Protein AF-A0A4U5M8Z6-F1 (afdb_monomer_lite)

Radius of gyration: 17.72 Å; chains: 1; bounding box: 42×25×46 Å

Organism: Steinernema carpocapsae (NCBI:txid34508)

Structure (mmCIF, N/CA/C/O backbone):
data_AF-A0A4U5M8Z6-F1
#
_entry.id   AF-A0A4U5M8Z6-F1
#
loop_
_atom_site.group_PDB
_atom_site.id
_atom_site.type_symbol
_atom_site.label_atom_id
_atom_site.label_alt_id
_atom_site.label_comp_id
_atom_site.label_asym_id
_atom_site.label_entity_id
_atom_site.label_seq_id
_atom_site.pdbx_PDB_ins_code
_atom_site.Cartn_x
_atom_site.Cartn_y
_atom_site.Cartn_z
_atom_site.occupancy
_atom_site.B_iso_or_equiv
_atom_site.auth_seq_id
_atom_site.auth_comp_id
_atom_site.auth_asym_id
_atom_site.auth_atom_id
_atom_site.pdbx_PDB_model_num
ATOM 1 N N . MET A 1 1 ? -5.756 -10.986 15.321 1.00 64.75 1 MET A N 1
ATOM 2 C CA . MET A 1 1 ? -5.781 -9.685 16.030 1.00 64.75 1 MET A CA 1
ATOM 3 C C . MET A 1 1 ? -6.504 -9.764 17.370 1.00 64.75 1 MET A C 1
ATOM 5 O O . MET A 1 1 ? -5.980 -9.269 18.355 1.00 64.75 1 MET A O 1
ATOM 9 N N . THR A 1 2 ? -7.644 -10.453 17.421 1.00 71.75 2 THR A N 1
ATOM 10 C CA . THR A 1 2 ? -8.490 -10.656 18.615 1.00 71.75 2 THR A CA 1
ATOM 11 C C . THR A 1 2 ? -7.804 -11.339 19.803 1.00 71.75 2 THR A C 1
ATOM 13 O O . THR A 1 2 ? -8.263 -11.209 20.924 1.00 71.75 2 THR A O 1
ATOM 16 N N . GLN A 1 3 ? -6.674 -12.021 19.594 1.00 80.94 3 GLN A N 1
ATOM 17 C CA . GLN A 1 3 ? -5.882 -12.583 20.696 1.00 80.94 3 GLN A CA 1
ATOM 18 C C . GLN A 1 3 ? -5.100 -11.531 21.512 1.00 80.94 3 GLN A C 1
ATOM 20 O O . GLN A 1 3 ? -4.645 -11.837 22.607 1.00 80.94 3 GLN A O 1
ATOM 25 N N . TYR A 1 4 ? -4.898 -10.318 20.974 1.00 82.94 4 TYR A N 1
ATOM 26 C CA . TYR A 1 4 ? -4.081 -9.262 21.600 1.00 82.94 4 TYR A CA 1
ATOM 27 C C . TYR A 1 4 ? -4.825 -7.936 21.809 1.00 82.94 4 TYR A C 1
ATOM 29 O O . TYR A 1 4 ? -4.232 -6.991 22.326 1.00 82.94 4 TYR A O 1
ATOM 37 N N . ILE A 1 5 ? -6.077 -7.842 21.362 1.00 83.38 5 ILE A N 1
ATOM 38 C CA . ILE A 1 5 ? -6.937 -6.665 21.515 1.00 83.38 5 ILE A CA 1
ATOM 39 C C . ILE A 1 5 ? -8.259 -7.165 22.077 1.00 83.38 5 ILE A C 1
ATOM 41 O O . ILE A 1 5 ? -8.831 -8.114 21.536 1.00 83.38 5 ILE A O 1
ATOM 45 N N . ASN A 1 6 ? -8.727 -6.532 23.152 1.00 86.12 6 ASN A N 1
ATOM 46 C CA . ASN A 1 6 ? -10.026 -6.843 23.736 1.00 86.12 6 ASN A CA 1
ATOM 47 C C . ASN A 1 6 ? -11.143 -6.571 22.725 1.00 86.12 6 ASN A C 1
ATOM 49 O O . ASN A 1 6 ? -11.108 -5.578 22.001 1.00 86.12 6 ASN A O 1
ATOM 53 N N . GLU A 1 7 ? -12.175 -7.413 22.712 1.00 83.19 7 GLU A N 1
ATOM 54 C CA . GLU A 1 7 ? -13.299 -7.270 21.774 1.00 83.19 7 GLU A CA 1
ATOM 55 C C . GLU A 1 7 ? -14.015 -5.917 21.912 1.00 83.19 7 GLU A C 1
ATOM 57 O O . GLU A 1 7 ? -14.465 -5.355 20.915 1.00 83.19 7 GLU A O 1
ATOM 62 N N . SER A 1 8 ? -14.056 -5.348 23.123 1.00 85.31 8 SER A N 1
ATOM 63 C CA . SER A 1 8 ? -14.622 -4.016 23.375 1.00 85.31 8 SER A CA 1
ATOM 64 C C . SER A 1 8 ? -13.853 -2.886 22.688 1.00 85.31 8 SER A C 1
ATOM 66 O O . SER A 1 8 ? -14.448 -1.868 22.354 1.00 85.31 8 SER A O 1
ATOM 68 N N . GLU A 1 9 ? -12.555 -3.076 22.449 1.00 83.25 9 GLU A N 1
ATOM 69 C CA . GLU A 1 9 ? -11.643 -2.105 21.834 1.00 83.25 9 GLU A CA 1
ATOM 70 C C . GLU A 1 9 ? -11.439 -2.371 20.331 1.00 83.25 9 GLU A C 1
ATOM 72 O O . GLU A 1 9 ? -10.635 -1.707 19.671 1.00 83.25 9 GLU A O 1
ATOM 77 N N . TRP A 1 10 ? -12.160 -3.340 19.755 1.00 81.69 10 TRP A N 1
ATOM 78 C CA . TRP A 1 10 ? -12.036 -3.742 18.353 1.00 81.69 10 TRP A CA 1
ATOM 79 C C . TRP A 1 10 ? -12.801 -2.809 17.398 1.00 81.69 10 TRP A C 1
ATOM 81 O O . TRP A 1 10 ? -13.680 -3.214 16.639 1.00 81.69 10 TRP A O 1
ATOM 91 N N . TYR A 1 11 ? -12.466 -1.521 17.429 1.00 80.38 11 TYR A N 1
ATOM 92 C CA . TYR A 1 11 ? -13.017 -0.497 16.541 1.00 80.38 11 TYR A CA 1
ATOM 93 C C . TYR A 1 11 ? -11.973 0.581 16.227 1.00 80.38 11 TYR A C 1
ATOM 95 O O . TYR A 1 11 ? -10.947 0.687 16.884 1.00 80.38 11 TYR A O 1
ATOM 103 N N . TYR A 1 12 ? -12.204 1.363 15.170 1.00 78.69 12 TYR A N 1
ATOM 104 C CA . TYR A 1 12 ? -11.145 2.150 14.515 1.00 78.69 12 TYR A CA 1
ATOM 105 C C . TYR A 1 12 ? -10.563 3.290 15.321 1.00 78.69 12 TYR A C 1
ATOM 107 O O . TYR A 1 12 ? -9.391 3.604 15.178 1.00 78.69 12 TYR A O 1
ATOM 115 N N . THR A 1 13 ? -11.381 3.906 16.155 1.00 80.56 13 THR A N 1
ATOM 116 C CA . THR A 1 13 ? -11.002 5.055 16.973 1.00 80.56 13 THR A CA 1
ATOM 117 C C . THR A 1 13 ? -10.759 4.650 18.426 1.00 80.56 13 THR A C 1
ATOM 119 O O . THR A 1 13 ? -10.965 5.478 19.308 1.00 80.56 13 THR A O 1
ATOM 122 N N . SER A 1 14 ? -10.457 3.378 18.699 1.00 85.88 14 SER A N 1
ATOM 123 C CA . SER A 1 14 ? -10.196 2.915 20.063 1.00 85.88 14 SER A CA 1
ATOM 124 C C . SER A 1 14 ? -8.813 3.352 20.524 1.00 85.88 14 SER A C 1
ATOM 126 O O . SER A 1 14 ? -7.908 3.531 19.701 1.00 85.88 14 SER A O 1
ATOM 128 N N . ASP A 1 15 ? -8.629 3.520 21.832 1.00 86.75 15 ASP A N 1
ATOM 129 C CA . ASP A 1 15 ? -7.328 3.934 22.354 1.00 86.75 15 ASP A CA 1
ATOM 130 C C . ASP A 1 15 ? -6.270 2.878 22.009 1.00 86.75 15 ASP A C 1
ATOM 132 O O . ASP A 1 15 ? -5.196 3.223 21.517 1.00 86.75 15 ASP A O 1
ATOM 136 N N . ASP A 1 16 ? -6.599 1.591 22.132 1.00 85.12 16 ASP A N 1
ATOM 137 C CA . ASP A 1 16 ? -5.706 0.482 21.775 1.00 85.12 16 ASP A CA 1
ATOM 138 C C . ASP A 1 16 ? -5.278 0.506 20.300 1.00 85.12 16 ASP A C 1
ATOM 140 O O . ASP A 1 16 ? -4.113 0.256 19.973 1.00 85.12 16 ASP A O 1
ATOM 144 N N . THR A 1 17 ? -6.199 0.805 19.382 1.00 81.12 17 THR A N 1
ATOM 145 C CA . THR A 1 17 ? -5.877 0.849 17.949 1.00 81.12 17 THR A CA 1
ATOM 146 C C . THR A 1 17 ? -5.070 2.083 17.563 1.00 81.12 17 THR A C 1
ATOM 148 O O . THR A 1 17 ? -4.169 1.978 16.726 1.00 81.12 17 THR A O 1
ATOM 151 N N . ILE A 1 18 ? -5.336 3.229 18.197 1.00 83.38 18 ILE A N 1
ATOM 152 C CA . ILE A 1 18 ? -4.580 4.470 17.997 1.00 83.38 18 ILE A CA 1
ATOM 153 C C . ILE A 1 18 ? -3.155 4.331 18.542 1.00 83.38 18 ILE A C 1
ATOM 155 O O . ILE A 1 18 ? -2.209 4.689 17.842 1.00 83.38 18 ILE A O 1
ATOM 159 N N . HIS A 1 19 ? -2.969 3.765 19.738 1.00 85.19 19 HIS A N 1
ATOM 160 C CA . HIS A 1 19 ? -1.637 3.580 20.328 1.00 85.19 19 HIS A CA 1
ATOM 161 C C . HIS A 1 19 ? -0.751 2.640 19.502 1.00 85.19 19 HIS A C 1
ATOM 163 O O . HIS A 1 19 ? 0.458 2.827 19.456 1.00 85.19 19 HIS A O 1
ATOM 169 N N . ARG A 1 20 ? -1.341 1.662 18.803 1.00 83.88 20 ARG A N 1
ATOM 170 C CA . ARG A 1 20 ? -0.623 0.728 17.916 1.00 83.88 20 ARG A CA 1
ATOM 171 C C . ARG A 1 20 ? -0.277 1.314 16.541 1.00 83.88 20 ARG A C 1
ATOM 173 O O . ARG A 1 20 ? 0.408 0.663 15.749 1.00 83.88 20 ARG A O 1
ATOM 180 N N . GLN A 1 21 ? -0.756 2.515 16.214 1.00 83.69 21 GLN A N 1
ATOM 181 C CA . GLN A 1 21 ? -0.396 3.225 14.990 1.00 83.69 21 GLN A CA 1
ATOM 182 C C . GLN A 1 21 ? 0.866 4.060 15.222 1.00 83.69 21 GLN A C 1
ATOM 184 O O . GLN A 1 21 ? 0.819 5.154 15.777 1.00 83.69 21 GLN A O 1
ATOM 189 N N . HIS A 1 22 ? 2.004 3.575 14.729 1.00 83.44 22 HIS A N 1
ATOM 190 C CA . HIS A 1 22 ? 3.280 4.293 14.829 1.00 83.44 22 HIS A CA 1
ATOM 191 C C . HIS A 1 22 ? 3.659 5.062 13.555 1.00 83.44 22 HIS A C 1
ATOM 193 O O . HIS A 1 22 ? 4.656 5.780 13.534 1.00 83.44 22 HIS A O 1
ATOM 199 N N . HIS A 1 23 ? 2.881 4.936 12.478 1.00 79.94 23 HIS A N 1
ATOM 200 C CA . HIS A 1 23 ? 3.096 5.691 11.253 1.00 79.94 23 HIS A CA 1
ATOM 201 C C . HIS A 1 23 ? 2.448 7.086 11.339 1.00 79.94 23 HIS A C 1
ATOM 203 O O . HIS A 1 23 ? 1.220 7.187 11.477 1.00 79.94 23 HIS A O 1
ATOM 209 N N . PRO A 1 24 ? 3.226 8.177 11.185 1.00 78.50 24 PRO A N 1
ATOM 210 C CA . PRO A 1 24 ? 2.693 9.535 11.210 1.00 78.50 24 PRO A CA 1
ATOM 211 C C . PRO A 1 24 ? 1.604 9.741 10.152 1.00 78.50 24 PRO A C 1
ATOM 213 O O . PRO A 1 24 ? 1.820 9.533 8.960 1.00 78.50 24 PRO A O 1
ATOM 216 N N . GLY A 1 25 ? 0.409 10.146 10.587 1.00 75.50 25 GLY A N 1
ATOM 217 C CA . GLY A 1 25 ? -0.729 10.385 9.693 1.00 75.50 25 GLY A CA 1
ATOM 218 C C . GLY A 1 25 ? -1.319 9.125 9.048 1.00 75.50 25 GLY A C 1
ATOM 219 O O . GLY A 1 25 ? -2.230 9.245 8.228 1.00 75.50 25 GLY A O 1
ATOM 220 N N . GLY A 1 26 ? -0.860 7.928 9.429 1.00 74.88 26 GLY A N 1
ATOM 221 C CA . GLY A 1 26 ? -1.357 6.676 8.868 1.00 74.88 26 GLY A CA 1
ATOM 222 C C . GLY A 1 26 ? -2.845 6.443 9.159 1.00 74.88 26 GLY A C 1
ATOM 223 O O . GLY A 1 26 ? -3.560 5.875 8.347 1.00 74.88 26 GLY A O 1
ATOM 224 N N . PHE A 1 27 ? -3.349 6.979 10.272 1.00 74.56 27 PHE A N 1
ATOM 225 C CA . PHE A 1 27 ? -4.780 7.000 10.580 1.00 74.56 27 PHE A CA 1
ATOM 226 C C . PHE A 1 27 ? -5.597 7.719 9.485 1.00 74.56 27 PHE A C 1
ATOM 228 O O . PHE A 1 27 ? -6.584 7.223 8.956 1.00 74.56 27 PHE A O 1
ATOM 235 N N . VAL A 1 28 ? -5.132 8.885 9.040 1.00 75.56 28 VAL A N 1
ATOM 236 C CA . VAL A 1 28 ? -5.838 9.667 8.015 1.00 75.56 28 VAL A CA 1
ATOM 237 C C . VAL A 1 28 ? -5.702 9.035 6.629 1.00 75.56 28 VAL A C 1
ATOM 239 O O . VAL A 1 28 ? -6.604 9.155 5.800 1.00 75.56 28 VAL A O 1
ATOM 242 N N . THR A 1 29 ? -4.584 8.367 6.336 1.00 72.81 29 THR A N 1
ATOM 243 C CA . THR A 1 29 ? -4.384 7.740 5.024 1.00 72.81 29 THR A CA 1
ATOM 244 C C . THR A 1 29 ? -5.262 6.512 4.823 1.00 72.81 29 THR A C 1
ATOM 246 O O . THR A 1 29 ? -5.744 6.332 3.707 1.00 72.81 29 THR A O 1
ATOM 249 N N . VAL A 1 30 ? -5.554 5.729 5.868 1.00 72.00 30 VAL A N 1
ATOM 250 C CA . VAL A 1 30 ? -6.525 4.625 5.765 1.00 72.00 30 VAL A CA 1
ATOM 251 C C .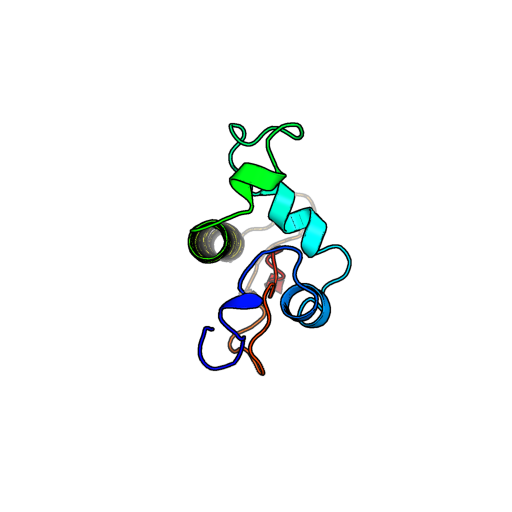 VAL A 1 30 ? -7.920 5.157 5.444 1.00 72.00 30 VAL A C 1
ATOM 253 O O . VAL A 1 30 ? -8.604 4.602 4.590 1.00 72.00 30 VAL A O 1
ATOM 256 N N . LEU A 1 31 ? -8.344 6.262 6.067 1.00 73.50 31 LEU A N 1
ATOM 257 C CA . LEU A 1 31 ? -9.663 6.849 5.799 1.00 73.50 31 LEU A CA 1
ATOM 258 C C . LEU A 1 31 ? -9.849 7.231 4.321 1.00 73.50 31 LEU A C 1
ATOM 260 O O . LEU A 1 31 ? -10.969 7.236 3.821 1.00 73.50 31 LEU A O 1
ATOM 264 N N . LYS A 1 32 ? -8.760 7.499 3.591 1.00 72.56 32 LYS A N 1
ATOM 265 C CA . LYS A 1 32 ? -8.808 7.759 2.143 1.00 72.56 32 LYS A CA 1
ATOM 266 C C . LYS A 1 32 ? -9.037 6.505 1.297 1.00 72.56 32 LYS A C 1
ATOM 268 O O . LYS A 1 32 ? -9.390 6.642 0.130 1.00 72.56 32 LYS A O 1
ATOM 273 N N . GLN A 1 33 ? -8.832 5.313 1.855 1.00 67.88 33 GLN A N 1
ATOM 274 C CA . GLN A 1 33 ? -9.136 4.036 1.204 1.00 67.88 33 GLN A CA 1
ATOM 275 C C . GLN A 1 33 ? -10.604 3.626 1.377 1.00 67.88 33 GLN A C 1
ATOM 277 O O . GLN A 1 33 ? -11.029 2.631 0.792 1.00 67.88 33 GLN A O 1
ATOM 282 N N . LEU A 1 34 ? -11.389 4.383 2.155 1.00 70.56 34 LEU A N 1
ATOM 283 C CA . LEU A 1 34 ? -12.811 4.116 2.308 1.00 70.56 34 LEU A CA 1
ATOM 284 C C . LEU A 1 34 ? -13.546 4.235 0.965 1.00 70.56 34 LEU A C 1
ATOM 286 O O . LEU A 1 34 ? -13.241 5.123 0.160 1.00 70.56 34 LEU A O 1
ATOM 290 N N . PRO A 1 35 ? -14.557 3.381 0.725 1.00 64.38 35 PRO A N 1
ATOM 291 C CA . PRO A 1 35 ? -15.426 3.520 -0.431 1.00 64.38 35 PRO A CA 1
ATOM 292 C C . PRO A 1 35 ? -16.040 4.921 -0.475 1.00 64.38 35 PRO A C 1
ATOM 294 O O . PRO A 1 35 ? -16.474 5.445 0.549 1.00 64.38 35 PRO A O 1
ATOM 297 N N . LYS A 1 36 ? -16.163 5.504 -1.675 1.00 67.06 36 LYS A N 1
ATOM 298 C CA . LYS A 1 36 ? -16.775 6.835 -1.870 1.00 67.06 36 LYS A CA 1
ATOM 299 C C . LYS A 1 36 ? -18.218 6.938 -1.348 1.00 67.06 36 LYS A C 1
ATOM 301 O O . LYS A 1 36 ? -18.719 8.043 -1.173 1.00 67.06 36 LYS A O 1
ATOM 306 N N . SER A 1 37 ? -18.884 5.804 -1.123 1.00 63.25 37 SER A N 1
ATOM 307 C CA . SER A 1 37 ? -20.212 5.718 -0.509 1.00 63.25 37 SER A CA 1
ATOM 308 C C . SER A 1 37 ? -20.216 6.043 0.989 1.00 63.25 37 SER A C 1
ATOM 310 O O . SER A 1 37 ? -21.265 6.406 1.513 1.00 63.25 37 SER A O 1
ATOM 312 N N . CYS A 1 38 ? -19.070 5.955 1.674 1.00 65.56 38 CYS A N 1
ATOM 313 C CA . CYS A 1 38 ? -18.904 6.446 3.040 1.00 65.56 38 CYS A CA 1
ATOM 314 C C . CYS A 1 38 ? -18.543 7.935 2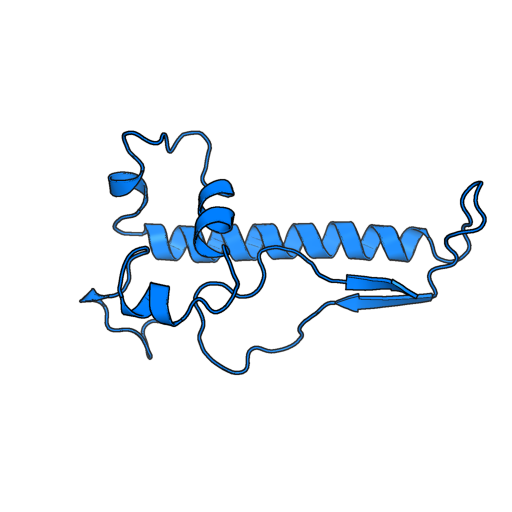.996 1.00 65.56 38 CYS A C 1
ATOM 316 O O . CYS A 1 38 ? -17.394 8.331 2.810 1.00 65.56 38 CYS A O 1
ATOM 318 N N . ASN A 1 39 ? -19.561 8.775 3.140 1.00 64.19 39 ASN A N 1
ATOM 319 C CA . ASN A 1 39 ? -19.452 10.224 3.245 1.00 64.19 39 ASN A CA 1
ATOM 320 C C . ASN A 1 39 ? -19.150 10.669 4.687 1.00 64.19 39 ASN A C 1
ATOM 322 O O . ASN A 1 39 ? -19.435 9.960 5.650 1.00 64.19 39 ASN A O 1
ATOM 326 N N . GLN A 1 40 ? -18.591 11.876 4.841 1.00 62.00 40 GLN A N 1
ATOM 327 C CA . GLN A 1 40 ? -18.157 12.425 6.136 1.00 62.00 40 GLN A CA 1
ATOM 328 C C . GLN A 1 40 ? -19.279 12.460 7.189 1.00 62.00 40 GLN A C 1
ATOM 330 O O . GLN A 1 40 ? -19.022 12.289 8.377 1.00 62.00 40 GLN A O 1
ATOM 335 N N . SER A 1 41 ? -20.528 12.621 6.746 1.00 62.16 41 SER A N 1
ATOM 336 C CA . SER A 1 41 ? -21.730 12.612 7.584 1.00 62.16 41 SER A CA 1
ATOM 337 C C . SER A 1 41 ? -22.075 11.236 8.169 1.00 62.16 41 SER A C 1
ATOM 339 O O . SER A 1 41 ? -22.652 11.176 9.249 1.00 62.16 41 SER A O 1
ATOM 341 N N . ASN A 1 42 ? -21.694 10.143 7.500 1.00 66.00 42 ASN A N 1
ATOM 342 C CA . ASN A 1 42 ? -21.971 8.761 7.914 1.00 66.00 42 ASN A CA 1
ATOM 343 C C . ASN A 1 42 ? -20.693 7.988 8.266 1.00 66.00 42 ASN A C 1
ATOM 345 O O . ASN A 1 42 ? -20.715 6.767 8.400 1.00 66.00 42 ASN A O 1
ATOM 349 N N . ILE A 1 43 ? -19.561 8.681 8.424 1.00 67.94 43 ILE A N 1
ATOM 350 C CA . ILE A 1 43 ? -18.277 8.016 8.646 1.00 67.94 43 ILE A CA 1
ATOM 351 C C . ILE A 1 43 ? -18.332 7.183 9.932 1.00 67.94 43 ILE A C 1
ATOM 353 O O . ILE A 1 43 ? -17.978 6.017 9.915 1.00 67.94 43 ILE A O 1
ATOM 357 N N . PHE A 1 44 ? -18.917 7.704 11.013 1.00 65.62 44 PHE A N 1
ATOM 358 C CA . PHE A 1 44 ? -19.014 6.983 12.285 1.00 65.62 44 PHE A CA 1
ATOM 359 C C . PHE A 1 44 ? -19.899 5.731 12.236 1.00 65.62 44 PHE A C 1
ATOM 361 O O . PHE A 1 44 ? -19.668 4.817 13.023 1.00 65.62 44 PHE A O 1
ATOM 368 N N . SER A 1 45 ? -20.893 5.665 11.342 1.00 64.94 45 SER A N 1
ATOM 369 C CA . SER A 1 45 ? -21.678 4.440 11.143 1.00 64.94 45 SER A CA 1
ATOM 370 C C . SER A 1 45 ? -20.949 3.453 10.234 1.00 64.94 45 SER A C 1
ATOM 372 O O . SER A 1 45 ? -20.980 2.259 10.517 1.00 64.94 45 SER A O 1
ATOM 374 N N . CYS A 1 46 ? -20.218 3.942 9.223 1.00 67.12 46 CYS A N 1
ATOM 375 C CA . CYS A 1 46 ? -19.306 3.123 8.425 1.00 67.12 46 CYS A CA 1
ATOM 376 C C . CYS A 1 46 ? -18.169 2.531 9.269 1.00 67.12 46 CYS A C 1
ATOM 378 O O . CYS A 1 46 ? -17.743 1.430 8.969 1.00 67.12 46 CYS A O 1
ATOM 380 N N . LEU A 1 47 ? -17.694 3.231 10.308 1.00 67.00 47 LEU A N 1
ATOM 381 C CA . LEU A 1 47 ? -16.563 2.835 11.161 1.00 67.00 47 LEU A CA 1
ATOM 382 C C . LEU A 1 47 ? -16.917 1.813 12.272 1.00 67.00 47 LEU A C 1
ATOM 384 O O . LEU A 1 47 ? -16.067 1.511 13.113 1.00 67.00 47 LEU A O 1
ATOM 388 N N . ARG A 1 48 ? -18.156 1.299 12.326 1.00 62.81 48 ARG A N 1
ATOM 389 C CA . ARG A 1 48 ? -18.653 0.388 13.382 1.00 62.81 48 ARG A CA 1
ATOM 390 C C . ARG A 1 48 ? -18.941 -1.027 12.862 1.00 62.81 48 ARG A C 1
ATOM 392 O O . ARG A 1 48 ? -19.106 -1.241 11.666 1.00 62.81 48 ARG A O 1
ATOM 399 N N . GLY A 1 49 ? -19.047 -1.993 13.780 1.00 71.25 49 GLY A N 1
ATOM 400 C CA . GLY A 1 49 ? -19.368 -3.391 13.465 1.00 71.25 49 GLY A CA 1
ATOM 401 C C . GLY A 1 49 ? -18.231 -4.087 12.714 1.00 71.25 49 GLY A C 1
ATOM 402 O O . GLY A 1 49 ? -17.080 -4.018 13.131 1.00 71.25 49 GLY A O 1
ATOM 403 N N . GLU A 1 50 ? -18.542 -4.695 11.566 1.00 71.50 50 GLU A N 1
ATOM 404 C CA . GLU A 1 50 ? -17.569 -5.381 10.693 1.00 71.50 50 GLU A CA 1
ATOM 405 C C . GLU A 1 50 ? -16.561 -4.446 10.012 1.00 71.50 50 GLU A C 1
ATOM 407 O O . GLU A 1 50 ? -15.724 -4.897 9.227 1.00 71.50 50 GLU A O 1
ATOM 412 N N . PHE A 1 51 ? -16.619 -3.143 10.293 1.00 76.88 51 PHE A N 1
ATOM 413 C CA . PHE A 1 51 ? -15.708 -2.166 9.719 1.00 76.88 51 PHE A CA 1
ATOM 414 C C . PHE A 1 51 ? -14.244 -2.563 9.876 1.00 76.88 51 PHE A C 1
ATOM 416 O O . PHE A 1 51 ? -13.485 -2.469 8.920 1.00 76.88 51 PHE A O 1
ATOM 423 N N . MET A 1 52 ? -13.848 -3.039 11.056 1.00 77.81 52 MET A N 1
ATOM 424 C CA . MET A 1 52 ? -12.473 -3.469 11.302 1.00 77.81 52 MET A CA 1
ATOM 425 C C . MET A 1 52 ? -12.035 -4.605 10.380 1.00 77.81 52 MET A C 1
ATOM 427 O O . MET A 1 52 ? -10.955 -4.554 9.792 1.00 77.81 52 MET A O 1
ATOM 431 N N . SER A 1 53 ? -12.898 -5.606 10.212 1.00 79.81 53 SER A N 1
ATOM 432 C CA . SER A 1 53 ? -12.681 -6.740 9.315 1.00 79.81 53 SER A CA 1
ATOM 433 C C . SER A 1 53 ? -12.570 -6.276 7.859 1.00 79.81 53 SER A C 1
ATOM 435 O O . SER A 1 53 ? -11.647 -6.660 7.139 1.00 79.81 53 SER A O 1
ATOM 437 N N . GLN A 1 54 ? -13.477 -5.394 7.430 1.00 78.56 54 GLN A N 1
ATOM 438 C CA . GLN A 1 54 ? -13.488 -4.820 6.081 1.00 78.56 54 GLN A CA 1
ATOM 439 C C . GLN A 1 54 ? -12.262 -3.946 5.824 1.00 78.56 54 GLN A C 1
ATOM 441 O O . GLN A 1 54 ? -11.676 -4.001 4.746 1.00 78.56 54 GLN A O 1
ATOM 446 N N . LEU A 1 55 ? -11.853 -3.163 6.816 1.00 78.56 55 LEU A N 1
ATOM 447 C CA . LEU A 1 55 ? -10.679 -2.315 6.762 1.00 78.56 55 LEU A CA 1
ATOM 448 C C . LEU A 1 55 ? -9.409 -3.147 6.616 1.00 78.56 55 LEU A C 1
ATOM 450 O O . LEU A 1 55 ? -8.597 -2.869 5.734 1.00 78.56 55 LEU A O 1
ATOM 454 N N . ALA A 1 56 ? -9.250 -4.178 7.447 1.00 80.00 56 ALA A N 1
ATOM 455 C CA . ALA A 1 56 ? -8.124 -5.100 7.367 1.00 80.00 56 ALA A CA 1
ATOM 456 C C . ALA A 1 56 ? -8.055 -5.755 5.980 1.00 80.00 56 ALA A C 1
ATOM 458 O O . ALA A 1 56 ? -6.996 -5.779 5.360 1.00 80.00 56 ALA A O 1
ATOM 459 N N . TYR A 1 57 ? -9.196 -6.194 5.447 1.00 82.81 57 TYR A N 1
ATOM 460 C CA . TYR A 1 57 ? -9.271 -6.773 4.109 1.00 82.81 57 TYR A CA 1
ATOM 461 C C . TYR A 1 57 ? -8.901 -5.773 3.000 1.00 82.81 57 TYR A C 1
ATOM 463 O O . TYR A 1 57 ? -8.025 -6.048 2.181 1.00 82.81 57 TYR A O 1
ATOM 471 N N . LEU A 1 58 ? -9.536 -4.598 2.973 1.00 79.56 58 LEU A N 1
ATOM 472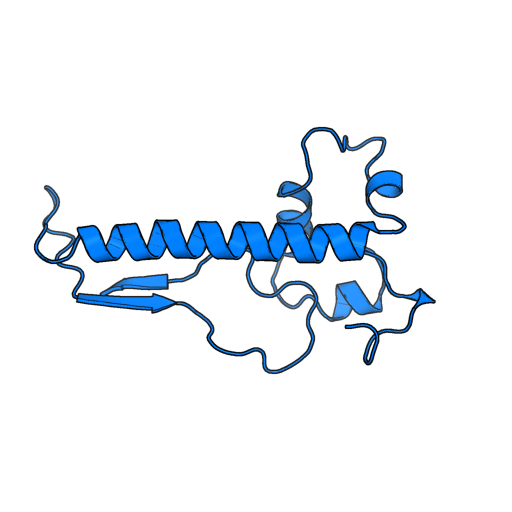 C CA . LEU A 1 58 ? -9.325 -3.592 1.927 1.00 79.56 58 LEU A CA 1
ATOM 473 C C . LEU A 1 58 ? -7.906 -3.025 1.943 1.00 79.56 58 LEU A C 1
ATOM 475 O O . LEU A 1 58 ? -7.319 -2.818 0.881 1.00 79.56 58 LEU A O 1
ATOM 479 N N . SER A 1 59 ? -7.347 -2.791 3.129 1.00 78.62 59 SER A N 1
ATOM 480 C CA . SER A 1 59 ? -5.979 -2.291 3.273 1.00 78.62 59 SER A CA 1
ATOM 481 C C . SER A 1 59 ? -4.948 -3.311 2.787 1.00 78.62 59 SER A C 1
ATOM 483 O O . SER A 1 59 ? -4.067 -2.936 2.013 1.00 78.62 59 SER A O 1
ATOM 485 N N . GLN A 1 60 ? -5.098 -4.596 3.136 1.00 83.75 60 GLN A N 1
ATOM 486 C CA . GLN A 1 60 ? -4.245 -5.679 2.624 1.00 83.75 60 GLN A CA 1
ATOM 487 C C . GLN A 1 60 ? -4.377 -5.841 1.108 1.00 83.75 60 GLN A C 1
ATOM 489 O O . GLN A 1 60 ? -3.376 -5.951 0.401 1.00 83.75 60 GLN A O 1
ATOM 494 N N . PHE A 1 61 ? -5.603 -5.794 0.583 1.00 85.06 61 PHE A N 1
ATOM 495 C CA . PHE A 1 61 ? -5.853 -5.881 -0.854 1.00 85.06 61 PHE A CA 1
ATOM 496 C C . PHE A 1 61 ? -5.207 -4.719 -1.618 1.00 85.06 61 PHE A C 1
ATOM 498 O O . PHE A 1 61 ? -4.507 -4.923 -2.610 1.00 85.06 61 PHE A O 1
ATOM 505 N N . HIS A 1 62 ? -5.387 -3.491 -1.126 1.00 83.31 62 HIS A N 1
ATOM 506 C CA . HIS A 1 62 ? -4.756 -2.309 -1.701 1.00 83.31 62 HIS A CA 1
ATOM 507 C C . HIS A 1 62 ? -3.227 -2.410 -1.649 1.00 83.31 62 HIS A C 1
ATOM 509 O O . HIS A 1 62 ? -2.553 -2.071 -2.621 1.00 83.31 62 HIS A O 1
ATOM 515 N N . GLN A 1 63 ? -2.669 -2.871 -0.527 1.00 84.50 63 GLN A N 1
ATOM 516 C CA . GLN A 1 63 ? -1.232 -3.068 -0.368 1.00 84.50 63 GLN A CA 1
ATOM 517 C C . GLN A 1 63 ? -0.689 -4.081 -1.389 1.00 84.50 63 GLN A C 1
ATOM 519 O O . GLN A 1 63 ? 0.305 -3.788 -2.054 1.00 84.50 63 GLN A O 1
ATOM 524 N N . ALA A 1 64 ? -1.369 -5.216 -1.577 1.00 87.88 64 ALA A N 1
ATOM 525 C CA . ALA A 1 64 ? -0.977 -6.250 -2.534 1.00 87.88 64 ALA A CA 1
ATOM 526 C C . ALA A 1 64 ? -0.915 -5.719 -3.975 1.00 87.88 64 ALA A C 1
ATOM 528 O O . ALA A 1 64 ? 0.119 -5.847 -4.631 1.00 87.88 64 ALA A O 1
ATOM 529 N N . ILE A 1 65 ? -1.973 -5.042 -4.437 1.00 90.38 65 ILE A N 1
ATOM 530 C CA . ILE A 1 65 ? -2.019 -4.450 -5.786 1.00 90.38 65 ILE A CA 1
ATOM 531 C C . ILE A 1 65 ? -0.931 -3.390 -5.960 1.00 90.38 65 ILE A C 1
ATOM 533 O O . ILE A 1 65 ? -0.301 -3.291 -7.014 1.00 90.38 65 ILE A O 1
ATOM 537 N N . ALA A 1 66 ? -0.699 -2.573 -4.935 1.00 88.06 66 ALA A N 1
ATOM 538 C CA . ALA A 1 66 ? 0.280 -1.504 -5.022 1.00 88.06 66 ALA A CA 1
ATOM 539 C C . ALA A 1 66 ? 1.716 -2.057 -5.133 1.00 88.06 66 ALA A C 1
ATOM 541 O O . ALA A 1 66 ? 2.494 -1.560 -5.953 1.00 88.06 66 ALA A O 1
ATOM 542 N N . TYR A 1 67 ? 2.055 -3.119 -4.388 1.00 89.88 67 TYR A N 1
ATOM 543 C CA . TYR A 1 67 ? 3.340 -3.811 -4.539 1.00 89.88 67 TYR A CA 1
ATOM 544 C C . TYR A 1 67 ? 3.463 -4.549 -5.866 1.00 89.88 67 TYR A C 1
ATOM 546 O O . TYR A 1 67 ? 4.542 -4.523 -6.458 1.00 89.88 67 TYR A O 1
ATOM 554 N N . GLU A 1 68 ? 2.394 -5.177 -6.353 1.00 93.38 68 GLU A N 1
ATOM 555 C CA . GLU A 1 68 ? 2.372 -5.811 -7.672 1.00 93.38 68 GLU A CA 1
ATOM 556 C C . GLU A 1 68 ? 2.709 -4.784 -8.759 1.00 93.38 68 GLU A C 1
ATOM 558 O O . GLU A 1 68 ? 3.715 -4.926 -9.457 1.00 93.38 68 GLU A O 1
ATOM 563 N N . ALA A 1 69 ? 1.952 -3.687 -8.827 1.00 93.06 69 ALA A N 1
ATOM 564 C CA . ALA A 1 69 ? 2.147 -2.637 -9.821 1.00 93.06 69 ALA A CA 1
ATOM 565 C C . ALA A 1 69 ? 3.559 -2.026 -9.764 1.00 93.06 69 ALA A C 1
ATOM 567 O O . ALA A 1 69 ? 4.196 -1.812 -10.800 1.00 93.06 69 ALA A O 1
ATOM 568 N N . GLN A 1 70 ? 4.076 -1.767 -8.559 1.00 90.44 70 GLN A N 1
ATOM 569 C CA . GLN A 1 70 ? 5.411 -1.199 -8.379 1.00 90.44 70 GLN A CA 1
ATOM 570 C C . GLN A 1 70 ? 6.524 -2.198 -8.735 1.00 90.44 70 GLN A C 1
ATOM 572 O O . GLN A 1 70 ? 7.496 -1.838 -9.402 1.00 90.44 70 GLN A O 1
ATOM 577 N N . THR A 1 71 ? 6.382 -3.463 -8.342 1.00 92.19 71 THR A N 1
ATOM 578 C CA . THR A 1 71 ? 7.367 -4.510 -8.643 1.00 92.19 71 THR A CA 1
ATOM 579 C C . THR A 1 71 ? 7.416 -4.786 -10.139 1.00 92.19 71 THR A C 1
ATOM 581 O O . THR A 1 71 ? 8.499 -4.870 -10.723 1.00 92.19 71 THR A O 1
ATOM 584 N N . GLU A 1 72 ? 6.260 -4.876 -10.795 1.00 94.12 72 GLU A N 1
ATOM 585 C CA . GLU A 1 72 ? 6.193 -5.023 -12.245 1.00 94.12 72 GLU A CA 1
ATOM 586 C C . GLU A 1 72 ? 6.831 -3.846 -12.969 1.00 94.12 72 GLU A C 1
ATOM 588 O O . GLU A 1 72 ? 7.563 -4.058 -13.938 1.00 94.12 72 GLU A O 1
ATOM 593 N N . HIS A 1 73 ? 6.593 -2.619 -12.498 1.00 91.31 73 HIS A N 1
ATOM 594 C CA . HIS A 1 73 ? 7.231 -1.435 -13.052 1.00 91.31 73 HIS A CA 1
ATOM 595 C C . HIS A 1 73 ? 8.753 -1.604 -13.062 1.00 91.31 73 HIS A C 1
ATOM 597 O O . HIS A 1 73 ? 9.352 -1.592 -14.136 1.00 91.31 73 HIS A O 1
ATOM 603 N N . TYR A 1 74 ? 9.383 -1.862 -11.915 1.00 91.06 74 TYR A N 1
ATOM 604 C CA . TYR A 1 74 ? 10.840 -2.015 -11.858 1.00 91.06 74 TYR A CA 1
ATOM 605 C C . TYR A 1 74 ? 11.361 -3.207 -12.660 1.00 91.06 74 TYR A C 1
ATOM 607 O O . TYR A 1 74 ? 12.392 -3.093 -13.321 1.00 91.06 74 TYR A O 1
ATOM 615 N N . ARG A 1 75 ? 10.630 -4.329 -12.701 1.00 92.12 75 ARG A N 1
ATOM 616 C CA . ARG A 1 75 ? 11.001 -5.472 -13.552 1.00 92.12 75 ARG A CA 1
ATOM 617 C C . ARG A 1 75 ? 11.031 -5.104 -15.035 1.00 92.12 75 ARG A C 1
ATOM 619 O O . ARG A 1 75 ? 11.926 -5.557 -15.744 1.00 92.12 75 ARG A O 1
ATOM 626 N N . ARG A 1 76 ? 10.095 -4.271 -15.506 1.00 93.25 76 ARG A N 1
ATOM 627 C CA . ARG A 1 76 ? 10.052 -3.796 -16.903 1.00 93.25 76 ARG A CA 1
ATOM 628 C C . ARG A 1 76 ? 11.221 -2.870 -17.246 1.00 93.25 76 ARG A C 1
ATOM 630 O O . ARG A 1 76 ? 11.577 -2.779 -18.419 1.00 93.25 76 ARG A O 1
ATOM 637 N N . TRP A 1 77 ? 11.813 -2.202 -16.256 1.00 92.12 77 TRP A N 1
ATOM 638 C CA . TRP A 1 77 ? 12.949 -1.292 -16.438 1.00 92.12 77 TRP A CA 1
ATOM 639 C C . TRP A 1 77 ? 14.320 -1.976 -16.427 1.00 92.12 77 TRP A C 1
ATOM 641 O O . TRP A 1 77 ? 15.332 -1.313 -16.665 1.00 92.12 77 TRP A O 1
ATOM 651 N N . ARG A 1 78 ? 14.373 -3.301 -16.250 1.00 90.56 78 ARG A N 1
ATOM 652 C CA . ARG A 1 78 ? 15.598 -4.078 -16.462 1.00 90.56 78 ARG A CA 1
ATOM 653 C C . ARG A 1 78 ? 16.032 -3.957 -17.928 1.00 90.56 78 ARG A C 1
ATOM 655 O O . ARG A 1 78 ? 15.300 -4.367 -18.826 1.00 90.56 78 ARG A O 1
ATOM 662 N N . GLY A 1 79 ? 17.202 -3.368 -18.173 1.00 88.00 79 GLY A N 1
ATOM 663 C CA . GLY A 1 79 ? 17.723 -3.132 -19.524 1.00 88.00 79 GLY A CA 1
ATOM 664 C C . GLY A 1 79 ? 17.075 -1.976 -20.301 1.00 88.00 79 GLY A C 1
ATOM 665 O O . GLY A 1 79 ? 17.272 -1.889 -21.510 1.00 88.00 79 GLY A O 1
ATOM 666 N N . ARG A 1 80 ? 16.305 -1.088 -19.651 1.00 92.38 80 ARG A N 1
ATOM 667 C CA . ARG A 1 80 ? 15.759 0.134 -20.276 1.00 92.38 80 ARG A CA 1
ATOM 668 C C . ARG A 1 80 ? 16.341 1.382 -19.632 1.00 92.38 80 ARG A C 1
ATOM 670 O O . ARG A 1 80 ? 16.506 1.412 -18.421 1.00 92.38 80 ARG A O 1
ATOM 677 N N . LEU A 1 81 ? 16.570 2.426 -20.420 1.00 93.31 81 LEU A N 1
ATOM 678 C CA . LEU A 1 81 ? 16.958 3.752 -19.935 1.00 93.31 81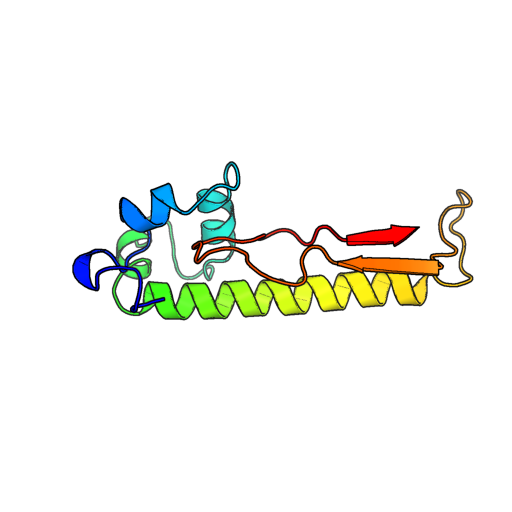 LEU A CA 1
ATOM 679 C C . LEU A 1 81 ? 15.951 4.785 -20.438 1.00 93.31 81 LEU A C 1
ATOM 681 O O . LEU A 1 81 ? 15.442 4.671 -21.553 1.00 93.31 81 LEU A O 1
ATOM 685 N N . ASN A 1 82 ? 15.634 5.774 -19.608 1.00 90.62 82 ASN A N 1
ATOM 686 C CA . ASN A 1 82 ? 14.833 6.919 -20.020 1.00 90.62 82 ASN A CA 1
ATOM 687 C C . ASN A 1 82 ? 15.711 7.961 -20.745 1.00 90.62 82 ASN A C 1
ATOM 689 O O . ASN A 1 82 ? 16.934 7.835 -20.797 1.00 90.62 82 ASN A O 1
ATOM 693 N N . GLY A 1 83 ? 15.096 9.022 -21.278 1.00 91.44 83 GLY A N 1
ATOM 694 C CA . GLY A 1 83 ? 15.821 10.108 -21.960 1.00 91.44 83 GLY A CA 1
ATOM 695 C C . GLY A 1 83 ? 16.815 10.879 -21.076 1.00 91.44 83 GLY A C 1
ATOM 696 O O . GLY A 1 83 ? 17.624 11.637 -21.596 1.00 91.44 83 GLY A O 1
ATOM 697 N N . PHE A 1 84 ? 16.778 10.663 -19.758 1.00 91.69 84 PHE A N 1
ATOM 698 C CA . PHE A 1 84 ? 17.685 11.242 -18.766 1.00 91.69 84 PHE A CA 1
ATOM 699 C C . PHE A 1 84 ? 18.749 10.242 -18.273 1.00 91.69 84 PHE A C 1
ATOM 701 O O . PHE A 1 84 ? 19.489 10.550 -17.343 1.00 91.69 84 PHE A O 1
ATOM 708 N N . GLY A 1 85 ? 18.826 9.038 -18.856 1.00 90.06 85 GLY A N 1
ATOM 709 C CA . GLY A 1 85 ? 19.792 8.001 -18.477 1.00 90.06 85 GLY A CA 1
ATOM 710 C C . GLY A 1 85 ? 19.460 7.231 -17.192 1.00 90.06 85 GLY A C 1
ATOM 711 O O . GLY A 1 85 ? 20.315 6.515 -16.681 1.00 90.06 85 GLY A O 1
ATOM 712 N N . GLN A 1 86 ? 18.242 7.346 -16.659 1.00 89.19 86 GLN A N 1
ATOM 713 C CA . GLN A 1 86 ? 17.782 6.596 -15.485 1.00 89.19 86 GLN A CA 1
ATOM 714 C C . GLN A 1 86 ? 17.076 5.307 -15.911 1.00 89.19 86 GLN A C 1
ATOM 716 O O . GLN A 1 86 ? 16.340 5.288 -16.901 1.00 89.19 86 GLN A O 1
ATOM 721 N N . GLY A 1 87 ? 17.250 4.241 -15.138 1.00 89.31 87 GLY A N 1
ATOM 722 C CA . GLY A 1 87 ? 16.653 2.939 -15.405 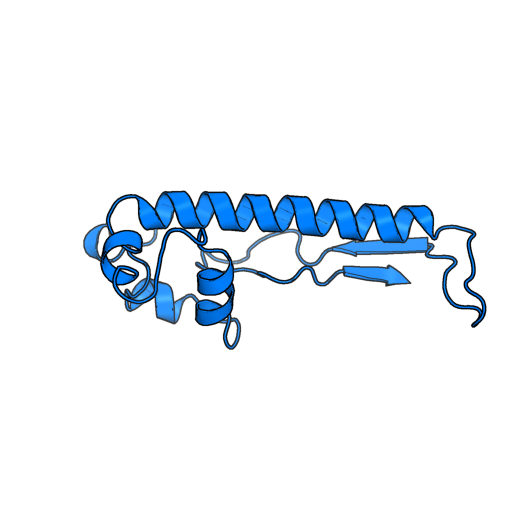1.00 89.31 87 GLY A CA 1
ATOM 723 C C . GLY A 1 87 ? 17.658 1.832 -15.135 1.00 89.31 87 GLY A C 1
ATOM 724 O O . GLY A 1 87 ? 18.414 1.912 -14.174 1.00 89.31 87 GLY A O 1
ATOM 725 N N . ASN A 1 88 ? 17.654 0.810 -15.984 1.00 90.25 88 ASN A N 1
ATOM 726 C CA . ASN A 1 88 ? 18.461 -0.395 -15.856 1.00 90.25 88 ASN A CA 1
ATOM 727 C C . ASN A 1 88 ? 18.343 -1.040 -14.471 1.00 90.25 88 ASN A C 1
ATOM 729 O O . ASN A 1 88 ? 19.328 -1.450 -13.865 1.00 90.25 88 ASN A O 1
ATOM 733 N N . THR A 1 89 ? 17.112 -1.105 -13.974 1.00 90.50 89 THR A N 1
ATOM 734 C CA . THR A 1 89 ? 16.827 -1.559 -12.619 1.00 90.50 89 THR A CA 1
ATOM 735 C C . THR A 1 89 ? 17.192 -3.031 -12.475 1.00 90.50 89 THR A C 1
ATOM 737 O O . THR A 1 89 ? 16.663 -3.894 -13.187 1.00 90.50 89 THR A O 1
ATOM 740 N N . MET A 1 90 ? 18.101 -3.333 -11.553 1.00 89.94 90 MET A N 1
ATOM 741 C CA . MET A 1 90 ? 18.624 -4.688 -11.365 1.00 89.94 90 MET A CA 1
ATOM 742 C C . MET A 1 90 ? 17.887 -5.423 -10.252 1.00 89.94 90 MET A C 1
ATOM 744 O O . MET A 1 90 ? 17.652 -6.632 -10.358 1.00 89.94 90 MET A O 1
ATOM 748 N N . CYS A 1 91 ? 17.461 -4.690 -9.225 1.00 87.12 91 CYS A N 1
ATOM 749 C CA . CYS A 1 91 ? 16.803 -5.241 -8.051 1.00 87.12 91 CYS A CA 1
ATOM 750 C C . CYS A 1 91 ? 15.697 -4.311 -7.541 1.00 87.12 91 CYS A C 1
ATOM 752 O O . CYS A 1 91 ? 15.768 -3.095 -7.699 1.00 87.12 91 CYS A O 1
ATOM 754 N N . GLY A 1 92 ? 14.685 -4.908 -6.915 1.00 86.44 92 GLY A N 1
ATOM 755 C CA . GLY A 1 92 ? 13.672 -4.210 -6.139 1.00 86.44 92 GLY A CA 1
ATOM 756 C C . GLY A 1 92 ? 13.412 -4.996 -4.861 1.00 86.44 92 GLY A C 1
ATOM 757 O O . GLY A 1 92 ? 12.992 -6.151 -4.932 1.00 86.44 92 GLY A O 1
ATOM 758 N N . LEU A 1 93 ? 13.683 -4.389 -3.708 1.00 87.31 93 LEU A N 1
ATOM 759 C CA . LEU A 1 93 ? 13.407 -4.979 -2.398 1.00 87.31 93 LEU A CA 1
ATOM 760 C C . LEU A 1 93 ? 12.233 -4.234 -1.775 1.00 87.31 93 LEU A C 1
ATOM 762 O O . LEU A 1 93 ? 12.323 -3.031 -1.511 1.00 87.31 93 LEU A O 1
ATOM 766 N N . TYR A 1 94 ? 11.125 -4.947 -1.575 1.00 85.62 94 TYR A N 1
ATOM 767 C CA . TYR A 1 94 ? 9.978 -4.392 -0.872 1.00 85.62 94 TYR A CA 1
ATOM 768 C C . TYR A 1 94 ? 10.267 -4.342 0.625 1.00 85.62 94 TYR A C 1
ATOM 770 O O . TYR A 1 94 ? 10.863 -5.258 1.194 1.00 85.62 94 TYR A O 1
ATOM 778 N N . TRP A 1 95 ? 9.831 -3.265 1.264 1.00 80.56 95 TRP A N 1
ATOM 779 C CA . TRP A 1 95 ? 9.814 -3.170 2.714 1.00 80.56 95 TRP A CA 1
ATOM 780 C C . TRP A 1 95 ? 8.390 -3.422 3.210 1.00 80.56 95 TRP A C 1
ATOM 782 O O . TRP A 1 95 ? 7.479 -2.762 2.726 1.00 80.56 95 TRP A O 1
ATOM 792 N N . HIS A 1 96 ? 8.115 -4.329 4.141 1.00 75.25 96 HIS A N 1
ATOM 793 C CA . HIS A 1 96 ? 8.989 -5.280 4.845 1.00 75.25 96 HIS A CA 1
ATOM 794 C C . HIS A 1 96 ? 8.451 -6.712 4.725 1.00 75.25 96 HIS A C 1
ATOM 796 O O . HIS A 1 96 ? 7.314 -6.922 4.316 1.00 75.25 96 HIS A O 1
ATOM 802 N N . LEU A 1 97 ? 9.297 -7.695 5.047 1.00 80.19 97 LEU A N 1
ATOM 803 C CA . LEU A 1 97 ? 8.988 -9.122 4.907 1.00 80.19 97 LEU A CA 1
ATOM 804 C C . LEU A 1 97 ? 8.146 -9.676 6.066 1.00 80.19 97 LEU A C 1
ATOM 806 O O . LEU A 1 97 ? 7.349 -10.586 5.861 1.00 80.19 97 LEU A O 1
ATOM 810 N N . VAL A 1 98 ? 8.362 -9.164 7.278 1.00 78.31 98 VAL A N 1
ATOM 811 C CA . VAL A 1 98 ? 7.719 -9.649 8.501 1.00 78.31 98 VAL A CA 1
ATOM 812 C C . VAL A 1 98 ? 7.374 -8.490 9.420 1.00 78.31 98 VAL A C 1
ATOM 814 O O . VAL A 1 98 ? 8.097 -7.491 9.477 1.00 78.31 98 VAL A O 1
ATOM 817 N N . ASP A 1 99 ? 6.299 -8.680 10.174 1.00 76.12 99 ASP A N 1
ATOM 818 C CA . ASP A 1 99 ? 5.922 -7.810 11.276 1.00 76.12 99 ASP A CA 1
ATOM 819 C C . ASP A 1 99 ? 6.578 -8.295 12.570 1.00 76.12 99 ASP A C 1
ATOM 821 O O . ASP A 1 99 ? 6.627 -9.494 12.846 1.00 76.12 99 ASP A O 1
ATOM 825 N N . GLU A 1 100 ? 7.061 -7.359 13.386 1.00 69.56 100 GLU A N 1
ATOM 826 C CA . GLU A 1 100 ? 7.633 -7.668 14.704 1.00 69.56 100 GLU A CA 1
ATOM 827 C C . GLU A 1 100 ? 6.541 -7.802 15.781 1.00 69.56 100 GLU A C 1
ATOM 829 O O . GLU A 1 100 ? 6.645 -8.628 16.684 1.00 69.56 100 GLU A O 1
ATOM 834 N N . PHE A 1 101 ? 5.463 -7.016 15.662 1.00 69.56 101 PHE A N 1
ATOM 835 C CA . PHE A 1 101 ? 4.339 -6.968 16.602 1.00 69.56 101 PHE A CA 1
ATOM 836 C C . PHE A 1 101 ? 3.019 -6.643 15.891 1.00 69.56 101 PHE A C 1
ATOM 838 O O . PHE A 1 101 ? 2.996 -6.099 14.787 1.00 69.56 101 PHE A O 1
ATOM 845 N N . VAL A 1 102 ? 1.896 -6.946 16.551 1.00 72.62 102 VAL A N 1
ATOM 846 C CA . VAL A 1 102 ? 0.549 -6.699 16.016 1.00 72.62 102 VAL A CA 1
ATOM 847 C C . VAL A 1 102 ? 0.199 -5.211 16.074 1.00 72.62 102 VAL A C 1
ATOM 849 O O . VAL A 1 102 ? -0.176 -4.691 17.130 1.00 72.62 102 VAL A O 1
ATOM 852 N N . ASN A 1 103 ? 0.272 -4.557 14.914 1.00 68.19 103 ASN A N 1
ATOM 853 C CA . ASN A 1 103 ? -0.037 -3.142 14.715 1.00 68.19 103 ASN A CA 1
ATOM 854 C C . ASN A 1 103 ? -1.163 -2.968 13.689 1.00 68.19 103 ASN A C 1
ATOM 856 O O . ASN A 1 103 ? -1.277 -3.746 12.746 1.00 68.19 103 ASN A O 1
ATOM 860 N N . LEU A 1 104 ? -2.006 -1.945 13.867 1.00 58.50 104 LEU A N 1
ATOM 861 C CA . LEU A 1 104 ? -3.209 -1.746 13.041 1.00 58.50 104 LEU A CA 1
ATOM 862 C C . LEU A 1 104 ? -2.886 -1.349 11.590 1.00 58.50 104 LEU A C 1
ATOM 864 O O . LEU A 1 104 ? -3.690 -1.521 10.680 1.00 58.50 104 LEU A O 1
ATOM 868 N N . THR A 1 105 ? -1.720 -0.760 11.375 1.00 60.03 105 THR A N 1
ATOM 869 C CA . THR A 1 105 ? -1.476 0.089 10.208 1.00 60.03 105 THR A CA 1
ATOM 870 C C . THR A 1 105 ? -0.010 0.060 9.848 1.00 60.03 105 THR A C 1
ATOM 872 O O . THR A 1 105 ? 0.731 1.035 9.991 1.00 60.03 105 THR A O 1
ATOM 875 N N . ILE A 1 106 ? 0.405 -1.099 9.376 1.00 56.78 106 ILE A N 1
ATOM 876 C CA . ILE A 1 106 ? 1.703 -1.271 8.762 1.00 56.78 106 ILE A CA 1
ATOM 877 C C . ILE A 1 106 ? 1.568 -0.931 7.264 1.00 56.78 106 ILE A C 1
ATOM 879 O O . ILE A 1 106 ? 0.860 -1.580 6.505 1.00 56.78 106 ILE A O 1
ATOM 883 N N . TRP A 1 107 ? 2.181 0.200 6.896 1.00 54.44 107 TRP A N 1
ATOM 884 C CA . TRP A 1 107 ? 2.451 0.711 5.541 1.00 54.44 107 TRP A CA 1
ATOM 885 C C . TRP A 1 107 ? 1.289 0.756 4.535 1.00 54.44 107 TRP A C 1
ATOM 887 O O . TRP A 1 107 ? 1.090 -0.130 3.710 1.00 54.44 107 TRP A O 1
ATOM 897 N N . LEU A 1 108 ? 0.630 1.916 4.475 1.00 51.09 108 LEU A N 1
ATOM 898 C CA . LEU A 1 108 ? -0.312 2.284 3.400 1.00 51.09 108 LEU A CA 1
ATOM 899 C C . LEU A 1 108 ? 0.380 2.920 2.186 1.00 51.09 108 LEU A C 1
ATOM 901 O O . LEU A 1 108 ? -0.279 3.378 1.251 1.00 51.09 108 LEU A O 1
ATOM 905 N N . ARG A 1 109 ? 1.714 2.983 2.203 1.00 46.28 109 ARG A N 1
ATOM 906 C CA . ARG A 1 109 ? 2.528 3.344 1.046 1.00 46.28 109 ARG A CA 1
ATOM 907 C C . ARG A 1 109 ? 3.583 2.268 0.836 1.00 46.28 109 ARG A C 1
ATOM 909 O O . ARG A 1 109 ? 4.413 2.094 1.725 1.00 46.28 109 ARG A O 1
ATOM 916 N N . PRO A 1 110 ? 3.590 1.613 -0.331 1.00 53.50 110 PRO A N 1
ATOM 917 C CA . PRO A 1 110 ? 4.723 0.813 -0.753 1.00 53.50 110 PRO A CA 1
ATOM 918 C C . PRO A 1 110 ? 5.985 1.679 -0.764 1.00 53.50 110 PRO A C 1
ATOM 920 O O . PRO A 1 110 ? 6.075 2.663 -1.503 1.00 53.50 110 PRO A O 1
ATOM 923 N N . SER A 1 111 ? 6.955 1.338 0.075 1.00 56.34 111 SER A N 1
ATOM 924 C CA . SER A 1 111 ? 8.335 1.781 -0.077 1.00 56.34 111 SER A CA 1
ATOM 925 C C . SER A 1 111 ? 9.114 0.610 -0.658 1.00 56.34 111 SER A C 1
ATOM 927 O O . SER A 1 111 ? 9.315 -0.424 -0.021 1.00 56.34 111 SER A O 1
ATOM 929 N N . LEU A 1 112 ? 9.510 0.755 -1.917 1.00 56.16 112 LEU A N 1
ATOM 930 C CA . LEU A 1 112 ? 10.311 -0.236 -2.614 1.00 56.16 112 LEU A CA 1
ATOM 931 C C . LEU A 1 112 ? 11.539 0.482 -3.147 1.00 56.16 112 LEU A C 1
ATOM 933 O O . LEU A 1 112 ? 11.438 1.422 -3.937 1.00 56.16 112 LEU A O 1
ATOM 937 N N . LEU A 1 113 ? 12.692 0.081 -2.624 1.00 61.28 113 LEU A N 1
ATOM 938 C CA . LEU A 1 113 ? 13.981 0.595 -3.054 1.00 61.28 113 LEU A CA 1
ATOM 939 C C . LEU A 1 113 ? 14.390 -0.177 -4.302 1.00 61.28 113 LEU A C 1
ATOM 941 O O . LEU A 1 113 ? 14.476 -1.407 -4.285 1.00 61.28 113 LEU A O 1
ATOM 945 N N . ALA A 1 114 ? 14.602 0.568 -5.380 1.00 60.81 114 ALA A N 1
ATOM 946 C CA . ALA A 1 114 ? 15.046 0.057 -6.660 1.00 60.81 114 ALA A CA 1
ATOM 947 C C . ALA A 1 114 ? 16.416 0.662 -6.983 1.00 60.81 114 ALA A C 1
ATOM 949 O O . ALA A 1 114 ? 16.586 1.879 -6.886 1.00 60.81 114 ALA A O 1
ATOM 950 N N . THR A 1 115 ? 17.372 -0.196 -7.333 1.00 58.00 115 THR A N 1
ATOM 951 C CA . THR A 1 115 ? 18.751 0.164 -7.707 1.00 58.00 115 THR A CA 1
ATOM 952 C C . THR A 1 115 ? 19.057 -0.291 -9.119 1.00 58.00 115 THR A C 1
ATOM 954 O O . THR A 1 115 ? 18.638 -1.428 -9.465 1.00 58.00 115 THR A O 1
#

Foldseek 3Di:
DCVPDPPVQLFLPRPVQVVLDPDVCLSVLLVVLDDPVCDPVCVVVCRDDCNLVVSVVSLVVLVVVQCVVVVVVLVVQCVPADPVRDGNWDDKDWPDDDDPDDHSGDDSDIDIDTD

Secondary structure (DSSP, 8-state):
-TTTS-GGG-STT-HHHHHT--STTHHHHHHTTS-TTS-GGGHHHHTSTTHHHHHHHHHHHHHHHHHHHHHHHHHHTTT-B-TTS-B----EEEE-S--SS--S-S-SS-EEEE-

Sequence (115 aa):
MTQYINESEWYYTSDDTIHRQHHPGGFVTVLKQLPKSCNQSNIFSCLRGEFMSQLAYLSQFHQAIAYEAQTEHYRRWRGRLNGFGQGNTMCGLYWHLVDEFVNLTIWLRPSLLAT

InterPro domains:
  IPR017853 Glycoside hydrolase superfamily [SSF51445] (3-100)
  IPR050887 Beta-mannosidase glycosyl hydrolases [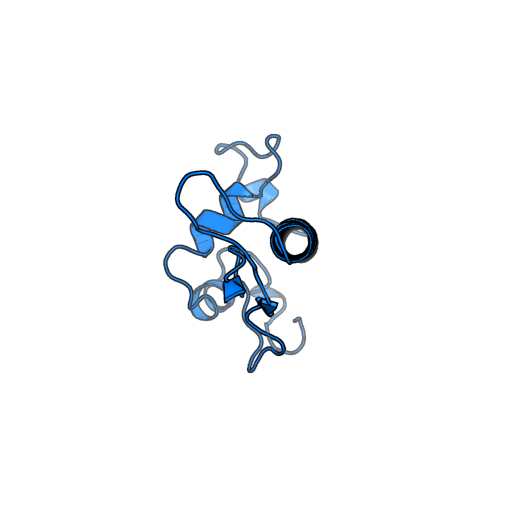PTHR43730] (2-102)

pLDDT: mean 77.72, std 11.43, range [46.28, 94.12]